Protein AF-X0TAY7-F1 (afdb_monomer_lite)

Organism: NCBI:txid412755

InterPro domains:
  IPR002010 Type III secretion system inner membrane R protein [PF01311] (1-129)
  IPR002010 Type III secretion system inner membrane R protein [PR00953] (66-88)
  IPR002010 Type III secretion system inner membrane R protein [PR00953] (88-107)
  IPR002010 Type III secretion system inner membrane R protein [PTHR30065] (1-130)

Sequence (139 aa):
DPLTGDRAQPLGSLLEMIFILLFLAANGHHLFLLIISRSYETFPAGSIPTVPVLTSGVVKAGSTMLIAGLRLAAPMLGAFLVLMVVLAVLARIAPQMNILFVSLPLRVGLGLLMAAIFLPFINSFVAEFADWMGKLLPL

Radius of gyration: 21.55 Å; chains: 1; bounding box: 44×34×62 Å

Secondary structure (DSSP, 8-state):
-TTTT----HHHHHHHHHHHHHHHHTTHHHHHHHHHHHHHHHS-TTPPPPHHHHHHHHHHHHHHHHHHHHHHHHHHHHHHHHHHHHHHHHHHH-TTS-HHHHHHHHHHHHHHHHHHHHHHHHHHHHHHHHHHHHHHS--

pLDDT: mean 85.29, std 9.99, range [38.34, 96.69]

Structure (mmCIF, N/CA/C/O backbone):
data_AF-X0TAY7-F1
#
_entry.id   AF-X0TAY7-F1
#
loop_
_atom_site.group_PDB
_atom_site.id
_atom_site.type_symbol
_atom_site.label_atom_id
_atom_site.label_alt_id
_atom_site.label_comp_id
_atom_site.label_asym_id
_atom_site.label_entity_id
_atom_site.label_seq_id
_atom_site.pdbx_PDB_ins_code
_atom_site.Cartn_x
_atom_site.Cartn_y
_atom_site.Cartn_z
_atom_site.occupancy
_atom_site.B_iso_or_equiv
_atom_site.auth_seq_id
_atom_site.auth_comp_id
_atom_site.auth_asym_id
_atom_site.auth_atom_id
_atom_site.pdbx_PDB_model_num
ATOM 1 N N . ASP A 1 1 ? 10.462 4.179 20.500 1.00 38.34 1 ASP A N 1
ATOM 2 C CA . ASP A 1 1 ? 11.594 5.120 20.487 1.00 38.34 1 ASP A CA 1
ATOM 3 C C . ASP A 1 1 ? 12.241 5.025 19.097 1.00 38.34 1 ASP A C 1
ATOM 5 O O . ASP A 1 1 ? 12.413 3.916 18.607 1.00 38.34 1 ASP A O 1
ATOM 9 N N . PRO A 1 2 ? 12.465 6.137 18.376 1.00 57.53 2 PRO A N 1
ATOM 10 C CA . PRO A 1 2 ? 12.980 6.112 17.001 1.00 57.53 2 PRO A CA 1
ATOM 11 C C . PRO A 1 2 ? 14.423 5.586 16.879 1.00 57.53 2 PRO A C 1
ATOM 13 O O . PRO A 1 2 ? 14.837 5.229 15.773 1.00 57.53 2 PRO A O 1
ATOM 16 N N . LEU A 1 3 ? 15.173 5.511 17.986 1.00 68.12 3 LEU A N 1
ATOM 17 C CA . LEU A 1 3 ? 16.535 4.968 18.038 1.00 68.12 3 LEU A CA 1
ATOM 18 C C . LEU A 1 3 ? 16.556 3.441 18.199 1.00 68.12 3 LEU A C 1
ATOM 20 O O . LEU A 1 3 ? 17.506 2.800 17.759 1.00 68.12 3 LEU A O 1
ATOM 24 N N . THR A 1 4 ? 15.499 2.845 18.759 1.00 61.88 4 THR A N 1
ATOM 25 C CA . THR A 1 4 ? 15.419 1.399 19.042 1.00 61.88 4 THR A CA 1
ATOM 26 C C . THR A 1 4 ? 15.020 0.540 17.846 1.00 61.88 4 THR A C 1
ATOM 28 O O . THR A 1 4 ? 14.977 -0.679 17.965 1.00 61.88 4 THR A O 1
ATOM 31 N N . GLY A 1 5 ? 14.799 1.133 16.669 1.00 52.53 5 GLY A N 1
ATOM 32 C CA . GLY A 1 5 ? 14.706 0.359 15.431 1.00 52.53 5 GLY A CA 1
ATOM 33 C C . GLY A 1 5 ? 13.544 -0.634 15.396 1.00 52.53 5 GLY A C 1
ATOM 34 O O . GLY A 1 5 ? 13.638 -1.627 14.681 1.00 52.53 5 GLY A O 1
ATOM 35 N N . ASP A 1 6 ? 12.455 -0.363 16.121 1.00 56.84 6 ASP A N 1
ATOM 36 C CA . ASP A 1 6 ? 11.233 -1.168 16.060 1.00 56.84 6 ASP A CA 1
ATOM 37 C C . ASP A 1 6 ? 10.551 -0.923 14.698 1.00 56.84 6 ASP A C 1
ATOM 39 O O . ASP A 1 6 ? 9.673 -0.075 14.534 1.00 56.84 6 ASP A O 1
ATOM 43 N N . ARG A 1 7 ? 11.121 -1.543 13.657 1.00 53.16 7 ARG A N 1
ATOM 44 C CA . ARG A 1 7 ? 10.924 -1.213 12.234 1.00 53.16 7 ARG A CA 1
ATOM 45 C C . ARG A 1 7 ? 10.262 -2.318 11.427 1.00 53.16 7 ARG A C 1
ATOM 47 O O . ARG A 1 7 ? 10.069 -2.142 10.230 1.00 53.16 7 ARG A O 1
ATOM 54 N N . ALA A 1 8 ? 9.866 -3.418 12.049 1.00 52.28 8 ALA A N 1
ATOM 55 C CA . ALA A 1 8 ? 9.054 -4.416 11.376 1.00 52.28 8 ALA A CA 1
ATOM 56 C C . ALA A 1 8 ? 7.653 -4.392 11.977 1.00 52.28 8 ALA A C 1
ATOM 58 O O . ALA A 1 8 ? 7.387 -5.051 12.975 1.00 52.28 8 ALA A O 1
ATOM 59 N N . GLN A 1 9 ? 6.736 -3.650 11.347 1.00 72.38 9 GLN A N 1
ATOM 60 C CA . GLN A 1 9 ? 5.321 -3.989 11.472 1.00 72.38 9 GLN A CA 1
ATOM 61 C C . GLN A 1 9 ? 5.161 -5.384 10.846 1.00 72.38 9 GLN A C 1
ATOM 63 O O . GLN A 1 9 ? 5.318 -5.496 9.628 1.00 72.38 9 GLN A O 1
ATOM 68 N N . PRO A 1 10 ? 4.862 -6.449 11.618 1.00 78.12 10 PRO A N 1
ATOM 69 C CA . PRO A 1 10 ? 4.849 -7.819 11.092 1.00 78.12 10 PRO A CA 1
ATOM 70 C C . PRO A 1 10 ? 3.882 -7.978 9.914 1.00 78.12 10 PRO A C 1
ATOM 72 O O . PRO A 1 10 ? 4.150 -8.705 8.965 1.00 78.12 10 PRO A O 1
ATOM 75 N N . LEU A 1 11 ? 2.785 -7.215 9.946 1.00 77.56 11 LEU A N 1
ATOM 76 C CA . LEU A 1 11 ? 1.803 -7.149 8.870 1.00 77.56 11 LEU A CA 1
ATOM 77 C C . LEU A 1 11 ? 2.382 -6.549 7.576 1.00 77.56 11 LEU A C 1
ATOM 79 O O . LEU A 1 11 ? 2.088 -7.038 6.493 1.00 77.56 11 LEU A O 1
ATOM 83 N N . GLY A 1 12 ? 3.206 -5.503 7.684 1.00 80.06 12 GLY A N 1
ATOM 84 C CA . GLY A 1 12 ? 3.842 -4.862 6.532 1.00 80.06 12 GLY A CA 1
ATOM 85 C C . GLY A 1 12 ? 4.841 -5.792 5.852 1.00 80.06 12 GLY A C 1
ATOM 86 O O . GLY A 1 12 ? 4.795 -5.949 4.637 1.00 80.06 12 GLY A O 1
ATOM 87 N N . SER A 1 13 ? 5.664 -6.485 6.644 1.00 84.56 13 SER A N 1
ATOM 88 C CA . SER A 1 13 ? 6.601 -7.492 6.129 1.00 84.56 13 SER A CA 1
ATOM 89 C C . SER A 1 13 ? 5.878 -8.680 5.481 1.00 84.56 13 SER A C 1
ATOM 91 O O . SER A 1 13 ? 6.290 -9.148 4.422 1.00 84.56 13 SER A O 1
ATOM 93 N N . LEU A 1 14 ? 4.757 -9.129 6.058 1.00 83.31 14 LEU A N 1
ATOM 94 C CA . LEU A 1 14 ? 3.920 -10.166 5.452 1.00 83.31 14 LEU A CA 1
ATOM 95 C C . LEU A 1 14 ? 3.375 -9.725 4.084 1.00 83.31 14 LEU A C 1
ATOM 97 O O . LEU A 1 14 ? 3.467 -10.478 3.118 1.00 83.31 14 LEU A O 1
ATOM 101 N N . LEU A 1 15 ? 2.822 -8.512 3.991 1.00 81.50 15 LEU A N 1
ATOM 102 C CA . LEU A 1 15 ? 2.291 -7.966 2.737 1.00 81.50 15 LEU A CA 1
ATOM 103 C C . LEU A 1 15 ? 3.385 -7.781 1.679 1.00 81.50 15 LEU A C 1
ATOM 105 O O . LEU A 1 15 ? 3.151 -8.084 0.511 1.00 81.50 15 LEU A O 1
ATOM 109 N N . GLU A 1 16 ? 4.575 -7.332 2.080 1.00 87.12 16 GLU A N 1
ATOM 110 C CA . GLU A 1 16 ? 5.744 -7.233 1.202 1.00 87.12 16 GLU A CA 1
ATOM 111 C C . GLU A 1 16 ? 6.134 -8.604 0.642 1.00 87.12 16 GLU A C 1
ATOM 113 O O . GLU A 1 16 ? 6.274 -8.764 -0.571 1.00 87.12 16 GLU A O 1
ATOM 118 N N . MET A 1 17 ? 6.238 -9.616 1.507 1.00 88.88 17 MET A N 1
ATOM 119 C CA . MET A 1 17 ? 6.584 -10.972 1.091 1.00 88.88 17 MET A CA 1
ATOM 120 C C . MET A 1 17 ? 5.532 -11.560 0.147 1.00 88.88 17 MET A C 1
ATOM 122 O O . MET A 1 17 ? 5.889 -12.143 -0.875 1.00 88.88 17 MET A O 1
ATOM 126 N N . ILE A 1 18 ? 4.243 -11.356 0.439 1.00 85.56 18 ILE A N 1
ATOM 127 C CA . ILE A 1 18 ? 3.154 -11.729 -0.471 1.00 85.56 18 ILE A CA 1
ATOM 128 C C . ILE A 1 18 ? 3.354 -11.038 -1.820 1.00 85.56 18 ILE A C 1
ATOM 130 O O . ILE A 1 18 ? 3.381 -11.715 -2.841 1.00 85.56 18 ILE A O 1
ATOM 134 N N . PHE A 1 19 ? 3.549 -9.719 -1.848 1.00 84.94 19 PHE A N 1
ATOM 135 C CA . PHE A 1 19 ? 3.699 -8.975 -3.098 1.00 84.94 19 PHE A CA 1
ATOM 136 C C . PHE A 1 19 ? 4.878 -9.472 -3.945 1.00 84.94 19 PHE A C 1
ATOM 138 O O . PHE A 1 19 ? 4.723 -9.651 -5.152 1.00 84.94 19 PHE A O 1
ATOM 145 N N . ILE A 1 20 ? 6.026 -9.760 -3.325 1.00 89.75 20 ILE A N 1
ATOM 146 C CA . ILE A 1 20 ? 7.189 -10.339 -4.013 1.00 89.75 20 ILE A CA 1
ATOM 147 C C . ILE A 1 20 ? 6.826 -11.690 -4.638 1.00 89.75 20 ILE A C 1
ATOM 149 O O . ILE A 1 20 ? 7.114 -11.919 -5.813 1.00 89.75 20 ILE A O 1
ATOM 153 N N . LEU A 1 21 ? 6.162 -12.574 -3.889 1.00 88.81 21 LEU A N 1
ATOM 154 C CA . LEU A 1 21 ? 5.734 -13.877 -4.403 1.00 88.81 21 LEU A CA 1
ATOM 155 C C . LEU A 1 21 ? 4.770 -13.733 -5.586 1.00 88.81 21 LEU A C 1
ATOM 157 O O . LEU A 1 21 ? 4.926 -14.437 -6.581 1.00 88.81 21 LEU A O 1
ATOM 161 N N . LEU A 1 22 ? 3.820 -12.798 -5.517 1.00 83.88 22 LEU A N 1
ATOM 162 C CA . LEU A 1 22 ? 2.888 -12.525 -6.615 1.00 83.88 22 LEU A CA 1
ATOM 163 C C . LEU A 1 22 ? 3.602 -11.967 -7.848 1.00 83.88 22 LEU A C 1
ATOM 165 O O . LEU A 1 22 ? 3.330 -12.397 -8.968 1.00 83.88 22 LEU A O 1
ATOM 169 N N . PHE A 1 23 ? 4.546 -11.046 -7.647 1.00 85.88 23 PHE A N 1
ATOM 170 C CA . PHE A 1 23 ? 5.364 -10.486 -8.717 1.00 85.88 23 PHE A CA 1
ATOM 171 C C . PHE A 1 23 ? 6.177 -11.573 -9.432 1.00 85.88 23 PHE A C 1
ATOM 173 O O . PHE A 1 23 ? 6.249 -11.581 -10.661 1.00 85.88 23 PHE A O 1
ATOM 180 N N . LEU A 1 24 ? 6.752 -12.521 -8.687 1.00 87.75 24 LEU A N 1
ATOM 181 C CA . LEU A 1 24 ? 7.462 -13.663 -9.266 1.00 87.75 24 LEU A CA 1
ATOM 182 C C . LEU A 1 24 ? 6.503 -14.611 -9.996 1.00 87.75 24 LEU A C 1
ATOM 184 O O . LEU A 1 24 ? 6.784 -14.976 -11.137 1.00 87.75 24 LEU A O 1
ATOM 188 N N . ALA A 1 25 ? 5.374 -14.963 -9.376 1.00 84.81 25 ALA A N 1
ATOM 189 C CA . ALA A 1 25 ? 4.382 -15.883 -9.935 1.00 84.81 25 ALA A CA 1
ATOM 190 C C . ALA A 1 25 ? 3.780 -15.383 -11.259 1.00 84.81 25 ALA A C 1
ATOM 192 O O . ALA A 1 25 ? 3.501 -16.181 -12.149 1.00 84.81 25 ALA A O 1
ATOM 193 N N . ALA A 1 26 ? 3.622 -14.068 -11.415 1.00 83.31 26 ALA A N 1
ATOM 194 C CA . ALA A 1 26 ? 3.118 -13.443 -12.637 1.00 83.31 26 ALA A CA 1
ATOM 195 C C . ALA A 1 26 ? 4.220 -13.094 -13.659 1.00 83.31 26 ALA A C 1
ATOM 197 O O . ALA A 1 26 ? 3.985 -12.295 -14.565 1.00 83.31 26 ALA A O 1
ATOM 198 N N . ASN A 1 27 ? 5.432 -13.650 -13.526 1.00 85.75 27 ASN A N 1
ATOM 199 C CA . ASN A 1 27 ? 6.574 -13.370 -14.409 1.00 85.75 27 ASN A CA 1
ATOM 200 C C . ASN A 1 27 ? 6.980 -11.883 -14.466 1.00 85.75 27 ASN A C 1
ATOM 202 O O . ASN A 1 27 ? 7.579 -11.423 -15.440 1.00 85.75 27 ASN A O 1
ATOM 206 N N . GLY A 1 28 ? 6.719 -11.119 -13.401 1.00 86.19 28 GLY A N 1
ATOM 207 C CA . GLY A 1 28 ? 7.052 -9.695 -13.288 1.00 86.19 28 GLY A CA 1
ATOM 208 C C . GLY A 1 28 ? 8.524 -9.380 -13.563 1.00 86.19 28 GLY A C 1
ATOM 209 O O . GLY A 1 28 ? 8.863 -8.362 -14.168 1.00 86.19 28 GLY A O 1
ATOM 210 N N . HIS A 1 29 ? 9.410 -10.295 -13.182 1.00 89.06 29 HIS A N 1
ATOM 211 C CA . HIS A 1 29 ? 10.846 -10.184 -13.413 1.00 89.06 29 HIS A CA 1
ATOM 212 C C . HIS A 1 29 ? 11.220 -10.186 -14.908 1.00 89.06 29 HIS A C 1
ATOM 214 O O . HIS A 1 29 ? 12.146 -9.476 -15.297 1.00 89.06 29 HIS A O 1
ATOM 220 N N . HIS A 1 30 ? 10.478 -10.891 -15.770 1.00 88.94 30 HIS A N 1
ATOM 221 C CA . HIS A 1 30 ? 10.678 -10.820 -17.222 1.00 88.94 30 HIS A CA 1
ATOM 222 C C . HIS A 1 30 ? 10.304 -9.443 -17.779 1.00 88.94 30 HIS A C 1
ATOM 224 O O . HIS A 1 30 ? 11.041 -8.892 -18.597 1.00 88.94 30 HIS A O 1
ATOM 230 N N . LEU A 1 31 ? 9.207 -8.848 -17.298 1.00 86.69 31 LEU A N 1
ATOM 231 C CA . LEU A 1 31 ? 8.822 -7.486 -17.683 1.00 86.69 31 LEU A CA 1
ATOM 232 C C . LEU A 1 31 ? 9.877 -6.471 -17.252 1.00 86.69 31 LEU A C 1
ATOM 234 O O . LEU A 1 31 ? 10.203 -5.569 -18.018 1.00 86.69 31 LEU A O 1
ATOM 238 N N . PHE A 1 32 ? 10.449 -6.638 -16.062 1.00 89.12 32 PHE A N 1
ATOM 239 C CA . PHE A 1 32 ? 11.531 -5.779 -15.596 1.00 89.12 32 PHE A CA 1
ATOM 240 C C . PHE A 1 32 ? 12.743 -5.816 -16.541 1.00 89.12 32 PHE A C 1
ATOM 242 O O . PHE A 1 32 ? 13.228 -4.765 -16.963 1.00 89.12 32 PHE A O 1
ATOM 249 N N . LEU A 1 33 ? 13.184 -7.012 -16.945 1.00 91.56 33 LEU A N 1
ATOM 250 C CA . LEU A 1 33 ? 14.275 -7.170 -17.913 1.00 91.56 33 LEU A CA 1
ATOM 251 C C . LEU A 1 33 ? 13.923 -6.580 -19.287 1.00 91.56 33 LEU A C 1
ATOM 253 O O . LEU A 1 33 ? 14.756 -5.909 -19.898 1.00 91.56 33 LEU A O 1
ATOM 257 N N . LEU A 1 34 ? 12.685 -6.767 -19.756 1.00 90.19 34 LEU A N 1
ATOM 258 C CA . LEU A 1 34 ? 12.206 -6.186 -21.013 1.00 90.19 34 LEU A CA 1
ATOM 259 C C . LEU A 1 34 ? 12.223 -4.652 -20.976 1.00 90.19 34 LEU A C 1
ATOM 261 O O . LEU A 1 34 ? 12.646 -4.021 -21.944 1.00 90.19 34 LEU A O 1
ATOM 265 N N . ILE A 1 35 ? 11.791 -4.044 -19.867 1.00 89.56 35 ILE A N 1
ATOM 266 C CA . ILE A 1 35 ? 11.816 -2.587 -19.681 1.00 89.56 35 ILE A CA 1
ATOM 267 C C . ILE A 1 35 ? 13.256 -2.066 -19.725 1.00 89.56 35 ILE A C 1
ATOM 269 O O . ILE A 1 35 ? 13.511 -1.060 -20.387 1.00 89.56 35 ILE A O 1
ATOM 273 N N . ILE A 1 36 ? 14.205 -2.759 -19.084 1.00 90.62 36 ILE A N 1
ATOM 274 C CA . ILE A 1 36 ? 15.630 -2.404 -19.164 1.00 90.62 36 ILE A CA 1
ATOM 275 C C . ILE A 1 36 ? 16.117 -2.502 -20.611 1.00 90.62 36 ILE A C 1
ATOM 277 O O . ILE A 1 36 ? 16.726 -1.558 -21.108 1.00 90.62 36 ILE A O 1
ATOM 281 N N . SER A 1 37 ? 15.804 -3.589 -21.316 1.00 91.62 37 SER A N 1
ATOM 282 C CA . SER A 1 37 ? 16.188 -3.754 -22.722 1.00 91.62 37 SER A CA 1
ATOM 283 C C . SER A 1 37 ? 15.663 -2.608 -23.594 1.00 91.62 37 SER A C 1
ATOM 285 O O . SER A 1 37 ? 16.434 -1.973 -24.309 1.00 91.62 37 SER A O 1
ATOM 287 N N . ARG A 1 38 ? 14.369 -2.279 -23.485 1.00 89.50 38 ARG A N 1
ATOM 288 C CA . ARG A 1 38 ? 13.745 -1.180 -24.243 1.00 89.50 38 ARG A CA 1
ATOM 289 C C . ARG A 1 38 ? 14.272 0.199 -23.854 1.00 89.50 38 ARG A C 1
ATOM 291 O O . ARG A 1 38 ? 14.267 1.109 -24.679 1.00 89.50 38 ARG A O 1
ATOM 298 N N . SER A 1 39 ? 14.756 0.376 -22.624 1.00 89.00 39 SER A N 1
ATOM 299 C CA . SER A 1 39 ? 15.349 1.651 -22.211 1.00 89.00 39 SER A CA 1
ATOM 300 C C . SER A 1 39 ? 16.572 2.024 -23.062 1.00 89.00 39 SER A C 1
ATOM 302 O O . SER A 1 39 ? 16.756 3.205 -23.358 1.00 89.00 39 SER A O 1
ATOM 304 N N . TYR A 1 40 ? 17.329 1.031 -23.554 1.00 90.50 40 TYR A N 1
ATOM 305 C CA . TYR A 1 40 ? 18.471 1.237 -24.452 1.00 90.50 40 TYR A CA 1
ATOM 306 C C . TYR A 1 40 ? 18.086 1.582 -25.896 1.00 90.50 40 TYR A C 1
ATOM 308 O O . TYR A 1 40 ? 18.905 2.150 -26.614 1.00 90.50 40 TYR A O 1
ATOM 316 N N . GLU A 1 41 ? 16.853 1.301 -26.329 1.00 88.81 41 GLU A N 1
ATOM 317 C CA . GLU A 1 41 ? 16.343 1.794 -27.619 1.00 88.81 41 GLU A CA 1
ATOM 318 C C . GLU A 1 41 ? 16.103 3.309 -27.566 1.00 88.81 41 GLU A C 1
ATOM 320 O O . GLU A 1 41 ? 16.313 4.015 -28.549 1.00 88.81 41 GLU A O 1
ATOM 325 N N . THR A 1 42 ? 15.687 3.818 -26.399 1.00 85.38 42 THR A N 1
ATOM 326 C CA . THR A 1 42 ? 15.438 5.254 -26.185 1.00 85.38 42 THR A CA 1
ATOM 327 C C . THR A 1 42 ? 16.722 6.010 -25.838 1.00 85.38 42 THR A C 1
ATOM 329 O O . THR A 1 42 ? 16.929 7.125 -26.314 1.00 85.38 42 THR A O 1
ATOM 332 N N . PHE A 1 43 ? 17.596 5.402 -25.031 1.00 88.50 43 PHE A N 1
ATOM 333 C CA . PHE A 1 43 ? 18.897 5.947 -24.645 1.00 88.50 43 PHE A CA 1
ATOM 334 C C . PHE A 1 43 ? 20.007 4.928 -24.935 1.00 88.50 43 PHE A C 1
ATOM 336 O O . PHE A 1 43 ? 20.391 4.160 -24.047 1.00 88.50 43 PHE A O 1
ATOM 343 N N . PRO A 1 44 ? 20.547 4.908 -26.169 1.00 88.19 44 PRO A N 1
ATOM 344 C CA . PRO A 1 44 ? 21.654 4.031 -26.533 1.00 88.19 44 PRO A CA 1
ATOM 345 C C . PRO A 1 44 ? 22.878 4.230 -25.636 1.00 88.19 44 PRO A C 1
ATOM 347 O O . PRO A 1 44 ? 23.094 5.310 -25.077 1.00 88.19 44 PRO A O 1
ATOM 350 N N . ALA A 1 45 ? 23.725 3.205 -25.536 1.00 84.94 45 ALA A N 1
ATOM 351 C CA . ALA A 1 45 ? 24.968 3.288 -24.775 1.00 84.94 45 ALA A CA 1
ATOM 352 C C . ALA A 1 45 ? 25.836 4.465 -25.265 1.00 84.94 45 ALA A C 1
ATOM 354 O O . ALA A 1 45 ? 26.113 4.595 -26.455 1.00 84.94 45 ALA A O 1
ATOM 355 N N . GLY A 1 46 ? 26.243 5.336 -24.340 1.00 84.81 46 GLY A N 1
ATOM 356 C CA . GLY A 1 46 ? 26.990 6.563 -24.646 1.00 84.81 46 GLY A CA 1
ATOM 357 C C . GLY A 1 46 ? 26.121 7.806 -24.864 1.00 84.81 46 GLY A C 1
ATOM 358 O O . GLY A 1 46 ? 26.654 8.914 -24.866 1.00 84.81 46 GLY A O 1
ATOM 359 N N . SER A 1 47 ? 24.796 7.663 -24.975 1.00 84.38 47 SER A N 1
ATOM 360 C CA . SER A 1 47 ? 23.877 8.801 -24.905 1.00 84.38 47 SER A CA 1
ATOM 361 C C . SER A 1 47 ? 23.620 9.177 -23.444 1.00 84.38 47 SER A C 1
ATOM 363 O O . SER A 1 47 ? 23.319 8.325 -22.608 1.00 84.38 47 SER A O 1
ATOM 365 N N . ILE A 1 48 ? 23.773 10.461 -23.118 1.00 83.56 48 ILE A N 1
ATOM 366 C CA . ILE A 1 48 ? 23.464 10.986 -21.786 1.00 83.56 48 ILE A CA 1
ATOM 367 C C . ILE A 1 48 ? 22.102 11.678 -21.878 1.00 83.56 48 ILE A C 1
ATOM 369 O O . ILE A 1 48 ? 21.976 12.661 -22.615 1.00 83.56 48 ILE A O 1
ATOM 373 N N . PRO A 1 49 ? 21.075 11.197 -21.155 1.00 84.06 49 PRO A N 1
ATOM 374 C CA . PRO A 1 49 ? 19.791 11.877 -21.094 1.00 84.06 49 PRO A CA 1
ATOM 375 C C . PRO A 1 49 ? 19.973 13.293 -20.541 1.00 84.06 49 PRO A C 1
ATOM 377 O O . PRO A 1 49 ? 20.753 13.521 -19.614 1.00 84.06 49 PRO A O 1
ATOM 380 N N . THR A 1 50 ? 19.235 14.261 -21.078 1.00 90.75 50 THR A N 1
ATOM 381 C CA . THR A 1 50 ? 19.299 15.628 -20.557 1.00 90.75 50 THR A CA 1
ATOM 382 C C . THR A 1 50 ? 18.718 15.689 -19.141 1.00 90.75 50 THR A C 1
ATOM 384 O O . THR A 1 50 ? 17.800 14.943 -18.790 1.00 90.75 50 THR A O 1
ATOM 387 N N . VAL A 1 51 ? 19.224 16.614 -18.317 1.00 90.31 51 VAL A N 1
ATOM 388 C CA . VAL A 1 51 ? 18.742 16.809 -16.936 1.00 90.31 51 VAL A CA 1
ATOM 389 C C . VAL A 1 51 ? 17.210 16.947 -16.857 1.00 90.31 51 VAL A C 1
ATOM 391 O O . VAL A 1 51 ? 16.621 16.278 -16.010 1.00 90.31 51 VAL A O 1
ATOM 394 N N . PRO A 1 52 ? 16.523 17.712 -17.735 1.00 92.44 52 PRO A N 1
ATOM 395 C CA . PRO A 1 52 ? 15.061 17.815 -17.704 1.00 92.44 52 PRO A CA 1
ATOM 396 C C . PRO A 1 52 ? 14.329 16.487 -17.941 1.00 92.44 52 PRO A C 1
ATOM 398 O O . PRO A 1 52 ? 13.261 16.252 -17.376 1.00 92.44 52 PRO A O 1
ATOM 401 N N . VAL A 1 53 ? 14.886 15.603 -18.770 1.00 89.56 53 VAL A N 1
ATOM 402 C CA . VAL A 1 53 ? 14.285 14.295 -19.063 1.00 89.56 53 VAL A CA 1
ATOM 403 C C . VAL A 1 53 ? 14.413 13.364 -17.859 1.00 89.56 53 VAL A C 1
ATOM 405 O O . VAL A 1 53 ? 13.445 12.704 -17.487 1.00 89.56 53 VAL A O 1
ATOM 408 N N . LEU A 1 54 ? 15.568 13.370 -17.190 1.00 88.06 54 LEU A N 1
ATOM 409 C CA . LEU A 1 54 ? 15.773 12.595 -15.964 1.00 88.06 54 LEU A CA 1
ATOM 410 C C . LEU A 1 54 ? 14.861 13.074 -14.835 1.00 88.06 54 LEU A C 1
ATOM 412 O O . LEU A 1 54 ? 14.178 12.265 -14.207 1.00 88.06 54 LEU A O 1
ATOM 416 N N . THR A 1 55 ? 14.814 14.384 -14.588 1.00 93.25 55 THR A N 1
ATOM 417 C CA . THR A 1 55 ? 14.009 14.941 -13.493 1.00 93.25 55 THR A CA 1
ATOM 418 C C . THR A 1 55 ? 12.521 14.713 -13.725 1.00 93.25 55 THR A C 1
ATOM 420 O O . THR A 1 55 ? 11.831 14.245 -12.819 1.00 93.25 55 THR A O 1
ATOM 423 N N . SER A 1 56 ? 12.020 14.960 -14.938 1.00 93.56 56 SER A N 1
ATOM 424 C CA . SER A 1 56 ? 10.614 14.699 -15.271 1.00 93.56 56 SER A CA 1
ATOM 425 C C . SER A 1 56 ? 10.260 13.211 -15.196 1.00 93.56 56 SER A C 1
ATOM 427 O O . SER A 1 56 ? 9.196 12.872 -14.674 1.00 93.56 56 SER A O 1
ATOM 429 N N . GLY A 1 57 ? 11.155 12.320 -15.636 1.00 90.62 57 GLY A N 1
ATOM 430 C CA . GLY A 1 57 ? 10.984 10.871 -15.522 1.00 90.62 57 GLY A CA 1
ATOM 431 C C . GLY A 1 57 ? 10.862 10.408 -14.069 1.00 90.62 57 GLY A C 1
ATOM 432 O O . GLY A 1 57 ? 9.893 9.731 -13.720 1.00 90.62 57 GLY A O 1
ATOM 433 N N . VAL A 1 58 ? 11.787 10.835 -13.204 1.00 92.88 58 VAL A N 1
ATOM 434 C CA . VAL A 1 58 ? 11.785 10.487 -11.771 1.00 92.88 58 VAL A CA 1
ATOM 435 C C . VAL A 1 58 ? 10.548 11.039 -11.066 1.00 92.88 58 VAL A C 1
ATOM 437 O O . VAL A 1 58 ? 9.878 10.304 -10.342 1.00 92.88 58 VAL A O 1
ATOM 440 N N . VAL A 1 59 ? 10.194 12.306 -11.303 1.00 96.19 59 VAL A N 1
ATOM 441 C CA . VAL A 1 59 ? 9.007 12.926 -10.690 1.00 96.19 59 VAL A CA 1
ATOM 442 C C . VAL A 1 59 ? 7.732 12.208 -11.127 1.00 96.19 59 VAL A C 1
ATOM 444 O O . VAL A 1 59 ? 6.869 11.927 -10.295 1.00 96.19 59 VAL A O 1
ATOM 447 N N . LYS A 1 60 ? 7.613 11.856 -12.410 1.00 95.50 60 LYS A N 1
ATOM 448 C CA . LYS A 1 60 ? 6.441 11.144 -12.928 1.00 95.50 60 LYS A CA 1
ATOM 449 C C . LYS A 1 60 ? 6.337 9.727 -12.366 1.00 95.50 60 LYS A C 1
ATOM 451 O O . LYS A 1 60 ? 5.251 9.329 -11.939 1.00 95.50 60 LYS A O 1
ATOM 456 N N . ALA A 1 61 ? 7.442 8.983 -12.324 1.00 91.62 61 ALA A N 1
ATOM 457 C CA . ALA A 1 61 ? 7.477 7.644 -11.740 1.00 91.62 61 ALA A CA 1
ATOM 458 C C . ALA A 1 61 ? 7.136 7.681 -10.242 1.00 91.62 61 ALA A C 1
ATOM 460 O O . ALA A 1 61 ? 6.252 6.951 -9.794 1.00 91.62 61 ALA A O 1
ATOM 461 N N . GLY A 1 62 ? 7.754 8.596 -9.490 1.00 95.38 62 GLY A N 1
ATOM 462 C CA . GLY A 1 62 ? 7.495 8.785 -8.062 1.00 95.38 62 GLY A CA 1
ATOM 463 C C . GLY A 1 62 ? 6.055 9.205 -7.768 1.00 95.38 62 GLY A C 1
ATOM 464 O O . GLY A 1 62 ? 5.421 8.641 -6.881 1.00 95.38 62 GLY A O 1
ATOM 465 N N . SER A 1 63 ? 5.495 10.133 -8.550 1.00 96.19 63 SER A N 1
ATOM 466 C CA . SER A 1 63 ? 4.091 10.544 -8.426 1.00 96.19 63 SER A CA 1
ATOM 467 C C . SER A 1 63 ? 3.138 9.376 -8.687 1.00 96.19 63 SER A C 1
ATOM 469 O O . SER A 1 63 ? 2.216 9.146 -7.906 1.00 96.19 63 SER A O 1
ATOM 471 N N . THR A 1 64 ? 3.399 8.590 -9.734 1.00 93.81 64 THR A N 1
ATOM 472 C CA . THR A 1 64 ? 2.582 7.416 -10.072 1.00 93.81 64 THR A CA 1
ATOM 473 C C . THR A 1 64 ? 2.632 6.372 -8.956 1.00 93.81 64 THR A C 1
ATOM 475 O O . THR A 1 64 ? 1.588 5.884 -8.526 1.00 93.81 64 THR A O 1
ATOM 478 N N . MET A 1 65 ? 3.828 6.085 -8.435 1.00 92.31 65 MET A N 1
ATOM 479 C CA . MET A 1 65 ? 4.030 5.159 -7.320 1.00 92.31 65 MET A CA 1
ATOM 480 C C . MET A 1 65 ? 3.321 5.636 -6.046 1.00 92.31 65 MET A C 1
ATOM 482 O O . MET A 1 65 ? 2.633 4.849 -5.400 1.00 92.31 65 MET A O 1
ATOM 486 N N . LEU A 1 66 ? 3.436 6.924 -5.704 1.00 94.75 66 LEU A N 1
ATOM 487 C CA . LEU A 1 66 ? 2.798 7.498 -4.519 1.00 94.75 66 LEU A CA 1
ATOM 488 C C . LEU A 1 66 ? 1.271 7.447 -4.616 1.00 94.75 66 LEU A C 1
ATOM 490 O O . LEU A 1 66 ? 0.609 7.059 -3.656 1.00 94.75 66 LEU A O 1
ATOM 494 N N . ILE A 1 67 ? 0.704 7.801 -5.773 1.00 95.50 67 ILE A N 1
ATOM 495 C CA . ILE A 1 67 ? -0.746 7.748 -6.000 1.00 95.50 67 ILE A CA 1
ATOM 496 C C . ILE A 1 67 ? -1.245 6.302 -5.920 1.00 95.50 67 ILE A C 1
ATOM 498 O O . ILE A 1 67 ? -2.270 6.053 -5.286 1.00 95.50 67 ILE A O 1
ATOM 502 N N . ALA A 1 68 ? -0.534 5.350 -6.529 1.00 87.88 68 ALA A N 1
ATOM 503 C CA . ALA A 1 68 ? -0.892 3.935 -6.465 1.00 87.88 68 ALA A CA 1
ATOM 504 C C . ALA A 1 68 ? -0.840 3.408 -5.022 1.00 87.88 68 ALA A C 1
ATOM 506 O O . ALA A 1 68 ? -1.818 2.834 -4.544 1.00 87.88 68 ALA A O 1
ATOM 507 N N . GLY A 1 69 ? 0.250 3.681 -4.298 1.00 88.50 69 GLY A N 1
ATOM 508 C CA . GLY A 1 69 ? 0.402 3.296 -2.896 1.00 88.50 69 GLY A CA 1
ATOM 509 C C . GLY A 1 69 ? -0.672 3.911 -1.998 1.00 88.50 69 GLY A C 1
ATOM 510 O O . GLY A 1 69 ? -1.281 3.208 -1.194 1.00 88.50 69 GLY A O 1
ATOM 511 N N . LEU A 1 70 ? -0.981 5.200 -2.178 1.00 91.75 70 LEU A N 1
ATOM 512 C CA . LEU A 1 70 ? -2.024 5.874 -1.408 1.00 91.75 70 LEU A CA 1
ATOM 513 C C . LEU A 1 70 ? -3.413 5.309 -1.714 1.00 91.75 70 LEU A C 1
ATOM 515 O O . LEU A 1 70 ? -4.201 5.150 -0.792 1.00 91.75 70 LEU A O 1
ATOM 519 N N . ARG A 1 71 ? -3.717 4.966 -2.972 1.00 89.44 71 ARG A N 1
ATOM 520 C CA . ARG A 1 71 ? -4.988 4.319 -3.344 1.00 89.44 71 ARG A CA 1
ATOM 521 C C . ARG A 1 71 ? -5.146 2.949 -2.692 1.00 89.44 71 ARG A C 1
ATOM 523 O O . ARG A 1 71 ? -6.228 2.650 -2.199 1.00 89.44 71 ARG A O 1
ATOM 530 N N . LEU A 1 72 ? -4.078 2.152 -2.653 1.00 84.62 72 LEU A N 1
ATOM 531 C CA . LEU A 1 72 ? -4.081 0.850 -1.979 1.00 84.62 72 LEU A CA 1
ATOM 532 C C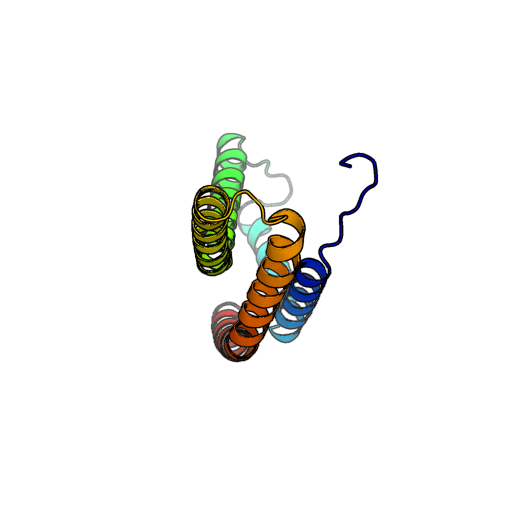 . LEU A 1 72 ? -4.245 1.000 -0.458 1.00 84.62 72 LEU A C 1
ATOM 534 O O . LEU A 1 72 ? -5.001 0.253 0.157 1.00 84.62 72 LEU A O 1
ATOM 538 N N . ALA A 1 73 ? -3.587 1.994 0.146 1.00 87.19 73 ALA A N 1
ATOM 539 C CA . ALA A 1 73 ? -3.657 2.252 1.585 1.00 87.19 73 ALA A CA 1
ATOM 540 C C . ALA A 1 73 ? -4.931 2.998 2.025 1.00 87.19 73 ALA A C 1
ATOM 542 O O . ALA A 1 73 ? -5.314 2.917 3.193 1.00 87.19 73 ALA A O 1
ATOM 543 N N . ALA A 1 74 ? -5.597 3.721 1.119 1.00 91.75 74 ALA A N 1
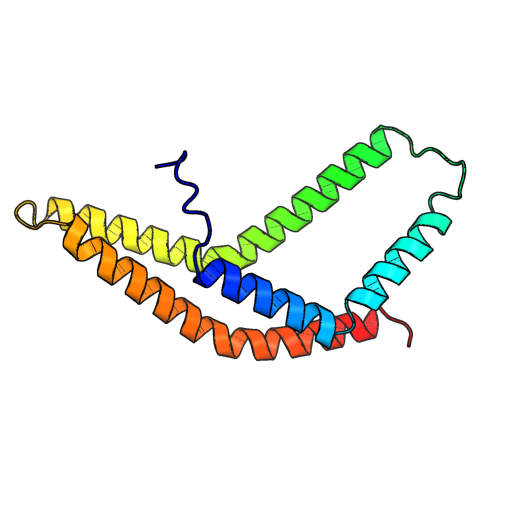ATOM 544 C CA . ALA A 1 74 ? -6.748 4.580 1.396 1.00 91.75 74 ALA A CA 1
ATOM 545 C C . ALA A 1 74 ? -7.855 3.926 2.244 1.00 91.75 74 ALA A C 1
ATOM 547 O O . ALA A 1 74 ? -8.251 4.545 3.234 1.00 91.75 74 ALA A O 1
ATOM 548 N N . PRO A 1 75 ? -8.353 2.708 1.939 1.00 88.56 75 PRO A N 1
ATOM 549 C CA . PRO A 1 75 ? -9.399 2.087 2.752 1.00 88.56 75 PRO A CA 1
ATOM 550 C C . PRO A 1 75 ? -8.939 1.820 4.190 1.00 88.56 75 PRO A C 1
ATOM 552 O O . PRO A 1 75 ? -9.698 2.056 5.130 1.00 88.56 75 PRO A O 1
ATOM 555 N N . MET A 1 76 ? -7.687 1.387 4.377 1.00 89.62 76 MET A N 1
ATOM 556 C CA . MET A 1 76 ? -7.130 1.163 5.714 1.00 89.62 76 MET A CA 1
ATOM 557 C C . MET A 1 76 ? -6.949 2.483 6.461 1.00 89.62 76 MET A C 1
ATOM 559 O O . MET A 1 76 ? -7.392 2.608 7.601 1.00 89.62 76 MET A O 1
ATOM 563 N N . LEU A 1 77 ? -6.368 3.494 5.812 1.00 92.88 77 LEU A N 1
ATOM 564 C CA . LEU A 1 77 ? -6.203 4.825 6.397 1.00 92.88 77 LEU A CA 1
ATOM 565 C C . LEU A 1 77 ? -7.548 5.422 6.825 1.00 92.88 77 LEU A C 1
ATOM 567 O O . LEU A 1 77 ? -7.653 5.935 7.936 1.00 92.88 77 LEU A O 1
ATOM 571 N N . GLY A 1 78 ? -8.581 5.303 5.987 1.00 95.06 78 GLY A N 1
ATOM 572 C CA . GLY A 1 78 ? -9.933 5.758 6.304 1.00 95.06 78 GLY A CA 1
ATOM 573 C C . GLY A 1 78 ? -10.508 5.066 7.541 1.00 95.06 78 GLY A C 1
ATOM 574 O O . GLY A 1 78 ? -10.974 5.740 8.460 1.00 95.06 78 GLY A O 1
ATOM 575 N N . ALA A 1 79 ? -10.414 3.737 7.615 1.00 93.75 79 ALA A N 1
ATOM 576 C CA . ALA A 1 79 ? -10.899 2.973 8.764 1.00 93.75 79 ALA A CA 1
ATOM 577 C C . ALA A 1 79 ? -10.171 3.349 10.068 1.00 93.75 79 ALA A C 1
ATOM 579 O O . ALA A 1 79 ? -10.809 3.574 11.100 1.00 93.75 79 ALA A O 1
ATOM 580 N N . PHE A 1 80 ? -8.842 3.476 10.027 1.00 94.06 80 PHE A N 1
ATOM 581 C CA . PHE A 1 80 ? -8.055 3.882 11.194 1.00 94.06 80 PHE A CA 1
ATOM 582 C C . PHE A 1 80 ? -8.313 5.335 11.601 1.00 94.06 80 PHE A C 1
ATOM 584 O O . PHE A 1 80 ? -8.344 5.623 12.797 1.00 94.06 80 PHE A O 1
ATOM 591 N N . LEU A 1 81 ? -8.548 6.240 10.649 1.00 96.50 81 LEU A N 1
ATOM 592 C CA . LEU A 1 81 ? -8.909 7.628 10.938 1.00 96.50 81 LEU A CA 1
ATOM 593 C C . LEU A 1 81 ? -10.255 7.699 11.667 1.00 96.50 81 LEU A C 1
ATOM 595 O O . LEU A 1 81 ? -10.356 8.363 12.698 1.00 96.50 81 LEU A O 1
ATOM 599 N N . VAL A 1 82 ? -11.261 6.953 11.201 1.00 96.69 82 VAL A N 1
ATOM 600 C CA . VAL A 1 82 ? -12.554 6.834 11.897 1.00 96.69 82 VAL A CA 1
ATOM 601 C C . VAL A 1 82 ? -12.362 6.260 13.301 1.00 96.69 82 VAL A C 1
ATOM 603 O O . VAL A 1 82 ? -12.891 6.818 14.262 1.00 96.69 82 VAL A O 1
ATOM 606 N N . LEU A 1 83 ? -11.553 5.207 13.454 1.00 95.44 83 LEU A N 1
ATOM 607 C CA . LEU A 1 83 ? -11.247 4.638 14.767 1.00 95.44 83 LEU A CA 1
ATOM 608 C C . LEU A 1 83 ? -10.601 5.671 15.704 1.00 95.44 83 LEU A C 1
ATOM 610 O O . LEU A 1 83 ? -10.952 5.730 16.882 1.00 95.44 83 LEU A O 1
ATOM 614 N N . MET A 1 84 ? -9.684 6.503 15.205 1.00 93.88 84 MET A N 1
ATOM 615 C CA . MET A 1 84 ? -9.071 7.571 16.002 1.00 93.88 84 MET A CA 1
ATOM 616 C C . MET A 1 84 ? -10.106 8.592 16.477 1.00 93.88 84 MET A C 1
ATOM 618 O O . MET A 1 84 ? -10.081 8.965 17.650 1.00 93.88 84 MET A O 1
ATOM 622 N N . VAL A 1 85 ? -11.037 9.003 15.611 1.00 95.81 85 VAL A N 1
ATOM 623 C CA . VAL A 1 85 ? -12.129 9.917 15.986 1.00 95.81 85 VAL A CA 1
ATOM 624 C C . VAL A 1 85 ? -13.029 9.280 17.046 1.00 95.81 85 VAL A C 1
ATOM 626 O O . VAL A 1 85 ? -13.324 9.915 18.057 1.00 95.81 85 VAL A O 1
ATOM 629 N N . VAL A 1 86 ? -13.410 8.012 16.871 1.00 94.31 86 VAL A N 1
ATOM 630 C CA . VAL A 1 86 ? -14.227 7.263 17.841 1.00 94.31 86 VAL A CA 1
ATOM 631 C C . VAL A 1 86 ? -13.537 7.189 19.206 1.00 94.31 86 VAL A C 1
ATOM 633 O O . VAL A 1 86 ? -14.153 7.501 20.225 1.00 94.31 86 VAL A O 1
ATOM 636 N N . LEU A 1 87 ? -12.248 6.844 19.236 1.00 93.50 87 LEU A N 1
ATOM 637 C CA . LEU A 1 87 ? -11.456 6.792 20.469 1.00 93.50 87 LEU A CA 1
ATOM 638 C C . LEU A 1 87 ? -11.327 8.169 21.135 1.00 93.50 87 LEU A C 1
ATOM 640 O O . LEU A 1 87 ? -11.417 8.263 22.358 1.00 93.50 87 LEU A O 1
ATOM 644 N N . ALA A 1 88 ? -11.152 9.237 20.353 1.00 92.50 88 ALA A N 1
ATOM 645 C CA . ALA A 1 88 ? -11.077 10.602 20.873 1.00 92.50 88 ALA A CA 1
ATOM 646 C C . ALA A 1 88 ? -12.404 11.051 21.507 1.00 92.50 88 ALA A C 1
ATOM 648 O O . ALA A 1 88 ? -12.408 11.665 22.574 1.00 92.50 88 ALA A O 1
ATOM 649 N N . VAL A 1 89 ? -13.538 10.705 20.893 1.00 94.06 89 VAL A N 1
ATOM 650 C CA . VAL A 1 89 ? -14.869 10.972 21.459 1.00 94.06 89 VAL A CA 1
ATOM 651 C C . VAL A 1 89 ? -15.087 10.164 22.742 1.00 94.06 89 VAL A C 1
ATOM 653 O O . VAL A 1 89 ? -15.516 10.729 23.749 1.00 94.06 89 VAL A O 1
ATOM 656 N N . LEU A 1 90 ? -14.715 8.880 22.757 1.00 91.31 90 LEU A N 1
ATOM 657 C CA . LEU A 1 90 ? -14.749 8.038 23.960 1.00 91.31 90 LEU A CA 1
ATOM 658 C C . LEU A 1 90 ? -13.909 8.622 25.106 1.00 91.31 90 LEU A C 1
ATOM 660 O O . LEU A 1 90 ? -14.342 8.559 26.254 1.00 91.31 90 LEU A O 1
ATOM 664 N N . ALA A 1 91 ? -12.767 9.252 24.801 1.00 90.94 91 ALA A N 1
ATOM 665 C CA . ALA A 1 91 ? -11.907 9.911 25.795 1.00 90.94 91 ALA A CA 1
ATOM 666 C C . ALA A 1 91 ? -12.630 11.019 26.540 1.00 90.94 91 ALA A C 1
ATOM 668 O O . ALA A 1 91 ? -12.455 11.193 27.744 1.00 90.94 91 ALA A O 1
ATOM 669 N N . ARG A 1 92 ? -13.459 11.762 25.807 1.00 91.06 92 ARG A N 1
ATOM 670 C CA . ARG A 1 92 ? -14.238 12.861 26.360 1.00 91.06 92 ARG A CA 1
ATOM 671 C C . ARG A 1 92 ? -15.438 12.368 27.166 1.00 91.06 92 ARG A C 1
ATOM 673 O O . ARG A 1 92 ? -15.792 13.007 28.150 1.00 91.06 92 ARG A O 1
ATOM 680 N N . ILE A 1 93 ? -16.065 11.265 26.751 1.00 92.00 93 ILE A N 1
ATOM 681 C CA . ILE A 1 93 ? -17.272 10.721 27.396 1.00 92.00 93 ILE A CA 1
ATOM 682 C C . ILE A 1 93 ? -16.927 9.945 28.676 1.00 92.00 93 ILE A C 1
ATOM 684 O O . ILE A 1 93 ? -17.639 10.060 29.670 1.00 92.00 93 ILE A O 1
ATOM 688 N N . ALA A 1 94 ? -15.837 9.175 28.673 1.00 88.62 94 ALA A N 1
ATOM 689 C CA . ALA A 1 94 ? -15.423 8.330 29.791 1.00 88.62 94 ALA A CA 1
ATOM 690 C C . ALA A 1 94 ? -13.991 8.676 30.256 1.00 88.62 94 ALA A C 1
ATOM 692 O O . ALA A 1 94 ? -13.081 7.863 30.094 1.00 88.62 94 ALA A O 1
ATOM 693 N N . PRO A 1 95 ? -13.768 9.856 30.870 1.00 81.88 95 PRO A N 1
ATOM 694 C CA . PRO A 1 95 ? -12.429 10.334 31.241 1.00 81.88 95 PRO A CA 1
ATOM 695 C C . PRO A 1 95 ? -11.757 9.494 32.339 1.00 81.88 95 PRO A C 1
ATOM 697 O O . PRO A 1 95 ? -10.540 9.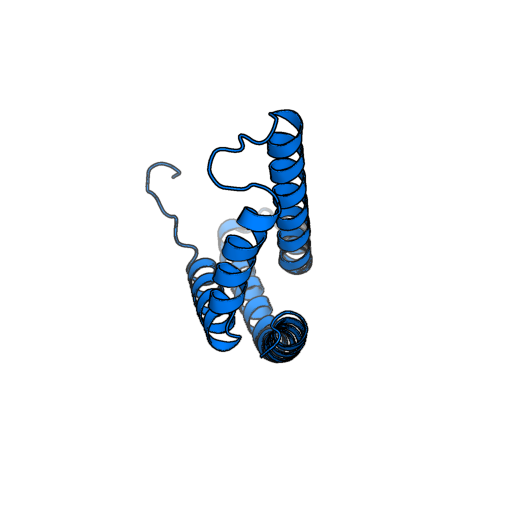518 32.478 1.00 81.88 95 PRO A O 1
ATOM 700 N N . GLN A 1 96 ? -12.547 8.730 33.101 1.00 86.69 96 GLN A N 1
ATOM 701 C CA . GLN A 1 96 ? -12.060 7.811 34.136 1.00 86.69 96 GLN A CA 1
ATOM 702 C C . GLN A 1 96 ? -11.406 6.552 33.531 1.00 86.69 96 GLN A C 1
ATOM 704 O O . GLN A 1 96 ? -10.715 5.807 34.224 1.00 86.69 96 GLN A O 1
ATOM 709 N N . MET A 1 97 ? -11.678 6.265 32.252 1.00 84.75 97 MET A N 1
ATOM 710 C CA . MET A 1 97 ? -11.228 5.055 31.574 1.00 84.75 97 MET A CA 1
ATOM 711 C C . MET A 1 97 ? -9.823 5.256 31.006 1.00 84.75 97 MET A C 1
ATOM 713 O O . MET A 1 97 ? -9.555 6.221 30.292 1.00 84.75 97 MET A O 1
ATOM 717 N N . ASN A 1 98 ? -8.927 4.298 31.253 1.00 86.25 98 ASN A N 1
ATOM 718 C CA . ASN A 1 98 ? -7.614 4.297 30.619 1.00 86.25 98 ASN A CA 1
ATOM 719 C C . ASN A 1 98 ? -7.748 3.976 29.123 1.00 86.25 98 ASN A C 1
ATOM 721 O O . ASN A 1 98 ? -7.761 2.814 28.710 1.00 86.25 98 ASN A O 1
ATOM 725 N N . ILE A 1 99 ? -7.832 5.016 28.296 1.00 86.19 99 ILE A N 1
ATOM 726 C CA . ILE A 1 99 ? -8.071 4.836 26.866 1.00 86.19 99 ILE A CA 1
ATOM 727 C C . ILE A 1 99 ? -6.906 4.208 26.122 1.00 86.19 99 ILE A C 1
ATOM 729 O O . ILE A 1 99 ? -7.125 3.572 25.092 1.00 86.19 99 ILE A O 1
ATOM 733 N N . LEU A 1 100 ? -5.685 4.325 26.649 1.00 83.88 100 LEU A N 1
ATOM 734 C CA . LEU A 1 100 ? -4.529 3.657 26.067 1.00 83.88 100 LEU A CA 1
ATOM 735 C C . LEU A 1 100 ? -4.739 2.138 26.082 1.00 83.88 100 LEU A C 1
ATOM 737 O O . LEU A 1 100 ? -4.534 1.486 25.057 1.00 83.88 100 LEU A O 1
ATOM 741 N N . PHE A 1 101 ? -5.249 1.608 27.198 1.00 88.25 101 PHE A N 1
ATOM 742 C CA . PHE A 1 101 ? -5.534 0.184 27.368 1.00 88.25 101 PHE A CA 1
ATOM 743 C C . PHE A 1 101 ? -6.604 -0.329 26.396 1.00 88.25 101 PHE A C 1
ATOM 745 O O . PHE A 1 101 ? -6.482 -1.432 25.879 1.00 88.25 101 PHE A O 1
ATOM 752 N N . VAL A 1 102 ? -7.621 0.482 26.092 1.00 88.44 102 VAL A N 1
ATOM 753 C CA . VAL A 1 102 ? -8.701 0.119 25.156 1.00 88.44 102 VAL A CA 1
ATOM 754 C C . VAL A 1 102 ? -8.276 0.302 23.694 1.00 88.44 102 VAL A C 1
ATOM 756 O O . VAL A 1 102 ? -8.631 -0.491 22.824 1.00 88.44 102 VAL A O 1
ATOM 759 N N . SER A 1 103 ? -7.479 1.331 23.404 1.00 89.38 103 SER A N 1
ATOM 760 C CA . SER A 1 103 ? -7.087 1.681 22.036 1.00 89.38 103 SER A CA 1
ATOM 761 C C . SER A 1 103 ? -6.223 0.620 21.355 1.00 89.38 103 SER A C 1
ATOM 763 O O . SER A 1 103 ? -6.360 0.411 20.150 1.00 89.38 103 SER A O 1
ATOM 765 N N . LEU A 1 104 ? -5.351 -0.059 22.106 1.00 89.75 104 LEU A N 1
ATOM 766 C CA . LEU A 1 104 ? -4.442 -1.070 21.570 1.00 89.75 104 LEU A CA 1
ATOM 767 C C . LEU A 1 104 ? -5.205 -2.299 21.033 1.00 89.75 104 LEU A C 1
ATOM 769 O O . LEU A 1 104 ? -5.063 -2.577 19.839 1.00 89.75 104 LEU A O 1
ATOM 773 N N . PRO A 1 105 ? -6.068 -2.979 21.821 1.00 90.94 105 PRO A N 1
ATOM 774 C CA . PRO A 1 105 ? -6.902 -4.071 21.321 1.00 90.94 105 PRO A CA 1
ATOM 7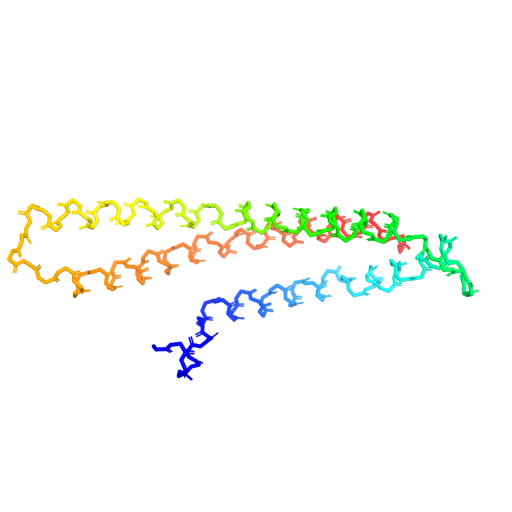75 C C . PRO A 1 105 ? -7.770 -3.677 20.127 1.00 90.94 105 PRO A C 1
ATOM 777 O O . PRO A 1 105 ? -7.857 -4.439 19.170 1.00 90.94 105 PRO A O 1
ATOM 780 N N . LEU A 1 106 ? -8.370 -2.479 20.136 1.00 93.12 106 LEU A N 1
ATOM 781 C CA . LEU A 1 106 ? -9.201 -2.026 19.016 1.00 93.12 106 LEU A CA 1
ATOM 782 C C . LEU A 1 106 ? -8.386 -1.821 17.734 1.00 93.12 106 LEU A C 1
ATOM 784 O O . LEU A 1 106 ? -8.830 -2.222 16.661 1.00 93.12 106 LEU A O 1
ATOM 788 N N . ARG A 1 107 ? -7.194 -1.220 17.827 1.00 90.81 107 ARG A N 1
ATOM 789 C CA . ARG A 1 107 ? -6.310 -1.018 16.666 1.00 90.81 107 ARG A CA 1
ATOM 790 C C . ARG A 1 107 ? -5.835 -2.345 16.084 1.00 90.81 107 ARG A C 1
ATOM 792 O O . ARG A 1 107 ? -5.853 -2.506 14.867 1.00 90.81 107 ARG A O 1
ATOM 799 N N . VAL A 1 108 ? -5.439 -3.288 16.940 1.00 89.44 108 VAL A N 1
ATOM 800 C CA . VAL A 1 108 ? -5.014 -4.629 16.512 1.00 89.44 108 VAL A CA 1
ATOM 801 C C . VAL A 1 108 ? -6.189 -5.394 15.905 1.00 89.44 108 VAL A C 1
ATOM 803 O O . VAL A 1 108 ? -6.057 -5.936 14.811 1.00 89.44 108 VAL A O 1
ATOM 806 N N . GLY A 1 109 ? -7.350 -5.386 16.565 1.00 92.56 109 GLY A N 1
ATOM 807 C CA . GLY A 1 109 ? -8.560 -6.052 16.084 1.00 92.56 109 GLY A CA 1
ATOM 808 C C . GLY A 1 109 ? -9.020 -5.519 14.729 1.00 92.56 109 GLY A C 1
ATOM 809 O O . GLY A 1 109 ? -9.277 -6.307 13.821 1.00 92.56 109 GLY A O 1
ATOM 810 N N . LEU A 1 110 ? -9.043 -4.194 14.553 1.00 92.62 110 LEU A N 1
ATOM 811 C CA . LEU A 1 110 ? -9.358 -3.579 13.264 1.00 92.62 110 LEU A CA 1
ATOM 812 C C . LEU A 1 110 ? -8.322 -3.952 12.197 1.00 92.62 110 LEU A C 1
ATOM 814 O O . LEU A 1 110 ? -8.702 -4.328 11.093 1.00 92.62 110 LEU A O 1
ATOM 818 N N . GLY A 1 111 ? -7.027 -3.899 12.522 1.00 89.44 111 GLY A N 1
ATOM 819 C CA . GLY A 1 111 ? -5.957 -4.273 11.594 1.00 89.44 111 GLY A CA 1
ATOM 820 C C . GLY A 1 111 ? -6.067 -5.721 11.107 1.00 89.44 111 GLY A C 1
ATOM 821 O O . GLY A 1 111 ? -5.965 -5.972 9.907 1.00 89.44 111 GLY A O 1
ATOM 822 N N . LEU A 1 112 ? -6.342 -6.662 12.014 1.00 88.75 112 LEU A N 1
ATOM 823 C CA . LEU A 1 112 ? -6.553 -8.073 11.678 1.00 88.75 112 LEU A CA 1
ATOM 824 C C . LEU A 1 112 ? -7.825 -8.288 10.853 1.00 88.75 112 LEU A C 1
ATOM 826 O O . LEU A 1 112 ? -7.799 -9.036 9.877 1.00 88.75 112 LEU A O 1
ATOM 830 N N . LEU A 1 113 ? -8.919 -7.609 11.202 1.00 91.00 113 LEU A N 1
ATOM 831 C CA . LEU A 1 113 ? -10.168 -7.673 10.445 1.00 91.00 113 LEU A CA 1
ATOM 832 C C . LEU A 1 113 ? -9.972 -7.165 9.013 1.00 91.00 113 LEU A C 1
ATOM 834 O O . LEU A 1 113 ? -10.419 -7.804 8.063 1.00 91.00 113 LEU A O 1
ATOM 838 N N . MET A 1 114 ? -9.244 -6.061 8.837 1.00 87.94 114 MET A N 1
ATOM 839 C CA . MET A 1 114 ? -8.916 -5.552 7.507 1.00 87.94 114 MET A CA 1
ATOM 840 C C . MET A 1 114 ? -8.002 -6.500 6.729 1.00 87.94 114 MET A C 1
ATOM 842 O O . MET A 1 114 ? -8.242 -6.715 5.545 1.00 87.94 114 MET A O 1
ATOM 846 N N . ALA A 1 115 ? -7.006 -7.109 7.377 1.00 85.06 115 ALA A N 1
ATOM 847 C CA . ALA A 1 115 ? -6.155 -8.113 6.740 1.00 85.06 115 ALA A CA 1
ATOM 848 C C . ALA A 1 115 ? -6.968 -9.327 6.257 1.00 85.06 115 ALA A C 1
ATOM 850 O O . ALA A 1 115 ? -6.777 -9.783 5.131 1.00 85.06 115 ALA A O 1
ATOM 851 N N . ALA A 1 116 ? -7.922 -9.806 7.062 1.00 86.44 116 ALA A N 1
ATOM 852 C CA . ALA A 1 116 ? -8.812 -10.903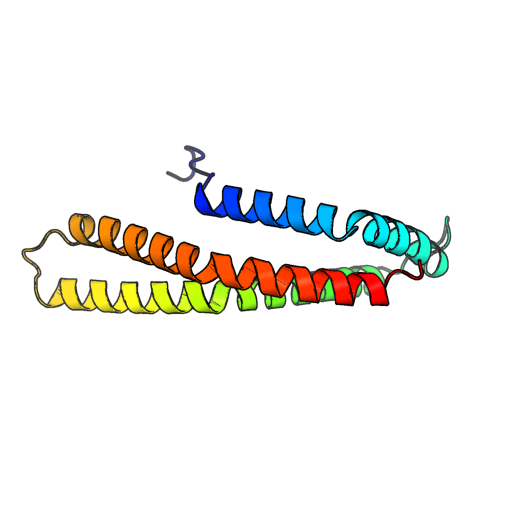 6.685 1.00 86.44 116 ALA A CA 1
ATOM 853 C C . ALA A 1 116 ? -9.694 -10.553 5.473 1.00 86.44 116 ALA A C 1
ATOM 855 O O . ALA A 1 116 ? -9.858 -11.377 4.577 1.00 86.44 116 ALA A O 1
ATOM 856 N N . ILE A 1 117 ? -10.209 -9.320 5.407 1.00 86.12 117 ILE A N 1
ATOM 857 C CA . ILE A 1 117 ? -10.969 -8.818 4.247 1.00 86.12 117 ILE A CA 1
ATOM 858 C C . ILE A 1 117 ? -10.078 -8.705 3.000 1.00 86.12 117 ILE A C 1
ATOM 860 O O . ILE A 1 117 ? -10.554 -8.895 1.882 1.00 86.12 117 ILE A O 1
ATOM 864 N N . PHE A 1 118 ? -8.786 -8.425 3.172 1.00 81.81 118 PHE A N 1
ATOM 865 C CA . PHE A 1 118 ? -7.844 -8.263 2.065 1.00 81.81 118 PHE A CA 1
ATOM 866 C C . PHE A 1 118 ? -7.439 -9.593 1.408 1.00 81.81 118 PHE A C 1
ATOM 868 O O . PHE A 1 118 ? -7.121 -9.616 0.222 1.00 81.81 118 PHE A O 1
ATOM 875 N N . LEU A 1 119 ? -7.482 -10.714 2.135 1.00 80.25 119 LEU A N 1
ATOM 876 C CA . LEU A 1 119 ? -7.112 -12.035 1.603 1.00 80.25 119 LEU A CA 1
ATOM 877 C C . LEU A 1 119 ? -7.846 -12.434 0.305 1.00 80.25 119 LEU A C 1
ATOM 879 O O . LEU A 1 119 ? -7.166 -12.781 -0.661 1.00 80.25 119 LEU A O 1
ATOM 883 N N . PRO A 1 120 ? -9.190 -12.382 0.209 1.00 79.94 120 PRO A N 1
ATOM 884 C CA . PRO A 1 120 ? -9.883 -12.700 -1.041 1.00 79.94 120 PRO A CA 1
ATOM 885 C C . PRO A 1 120 ? -9.572 -11.705 -2.168 1.00 79.94 120 PRO A C 1
ATOM 887 O O . PRO A 1 120 ? -9.520 -12.107 -3.330 1.00 79.94 120 PRO A O 1
ATOM 890 N N . PHE A 1 121 ? -9.304 -10.436 -1.836 1.00 79.56 121 PHE A N 1
ATOM 891 C CA . PHE A 1 121 ? -8.909 -9.420 -2.816 1.00 79.56 121 PHE A CA 1
ATOM 892 C C . PHE A 1 121 ? -7.561 -9.742 -3.476 1.00 79.56 121 PHE A C 1
ATOM 894 O O . PHE A 1 121 ? -7.373 -9.465 -4.660 1.00 79.56 121 PHE A O 1
ATOM 901 N N . ILE A 1 122 ? -6.638 -10.380 -2.748 1.00 77.19 122 ILE A N 1
ATOM 902 C CA . ILE A 1 122 ? -5.357 -10.821 -3.312 1.00 77.19 122 ILE A CA 1
ATOM 903 C C . ILE A 1 122 ? -5.592 -11.792 -4.472 1.00 77.19 122 ILE A C 1
ATOM 905 O O . ILE A 1 122 ? -4.991 -11.620 -5.524 1.00 77.19 122 ILE A O 1
ATOM 909 N N . ASN A 1 123 ? -6.493 -12.767 -4.337 1.00 76.25 123 ASN A N 1
ATOM 910 C CA . ASN A 1 123 ? -6.729 -13.747 -5.400 1.00 76.25 123 ASN A CA 1
ATOM 911 C C . ASN A 1 123 ? -7.250 -13.095 -6.695 1.00 76.25 123 ASN A C 1
ATOM 913 O O . ASN A 1 123 ? -6.747 -13.382 -7.781 1.00 76.25 123 ASN A O 1
ATOM 917 N N . SER A 1 124 ? -8.214 -12.173 -6.586 1.00 81.25 124 SER A N 1
ATOM 918 C CA . SER A 1 124 ? -8.699 -11.412 -7.746 1.00 81.25 124 SER A CA 1
ATOM 919 C C . SER A 1 124 ? -7.613 -10.519 -8.343 1.00 81.25 124 SER A C 1
ATOM 921 O O . SER A 1 124 ? -7.447 -10.486 -9.560 1.00 81.25 124 SER A O 1
ATOM 923 N N . PHE A 1 125 ? -6.832 -9.848 -7.492 1.00 80.38 125 PHE A N 1
ATOM 924 C CA . PHE A 1 125 ? -5.733 -8.993 -7.930 1.00 80.38 125 PHE A CA 1
ATOM 925 C C . PHE A 1 125 ? -4.679 -9.785 -8.707 1.00 80.38 125 PHE A C 1
ATOM 927 O O . PHE A 1 125 ? -4.178 -9.307 -9.717 1.00 80.38 125 PHE A O 1
ATOM 934 N N . VAL A 1 126 ? -4.366 -11.008 -8.279 1.00 76.69 126 VAL A N 1
ATOM 935 C CA . VAL A 1 126 ? -3.403 -11.880 -8.964 1.00 76.69 126 VAL A CA 1
ATOM 936 C C . VAL A 1 126 ? -3.883 -12.270 -10.351 1.00 76.69 126 VAL A C 1
ATOM 938 O O . VAL A 1 126 ? -3.094 -12.214 -11.290 1.00 76.69 126 VAL A O 1
ATOM 941 N N . ALA A 1 127 ? -5.156 -12.642 -10.492 1.00 80.62 127 ALA A N 1
ATOM 942 C CA . ALA A 1 127 ? -5.719 -13.007 -11.788 1.00 80.62 127 ALA A CA 1
ATOM 943 C C . ALA A 1 127 ? -5.673 -11.828 -12.774 1.00 80.62 127 ALA A C 1
ATOM 945 O O . ALA A 1 127 ? -5.213 -11.985 -13.904 1.00 80.62 127 ALA A O 1
ATOM 946 N N . GLU A 1 128 ? -6.079 -10.635 -12.330 1.00 83.38 128 GLU A N 1
ATOM 947 C CA . GLU A 1 128 ? -6.014 -9.416 -13.146 1.00 83.38 128 GLU A CA 1
ATOM 948 C C . GLU A 1 128 ? -4.575 -9.003 -13.461 1.00 83.38 128 GLU A C 1
ATOM 950 O O . GLU A 1 128 ? -4.264 -8.640 -14.596 1.00 83.38 128 GLU A O 1
ATOM 955 N N . PHE A 1 129 ? -3.681 -9.076 -12.474 1.00 80.06 129 PHE A N 1
ATOM 956 C CA . PHE A 1 129 ? -2.275 -8.742 -12.652 1.00 80.06 129 PHE A CA 1
ATOM 957 C C . PHE A 1 129 ? -1.608 -9.690 -13.649 1.00 80.06 129 PHE A C 1
ATOM 959 O O . PHE A 1 129 ? -0.903 -9.227 -14.538 1.00 80.06 129 PHE A O 1
ATOM 966 N N . ALA A 1 130 ? -1.871 -10.995 -13.560 1.00 78.88 130 ALA A N 1
ATOM 967 C CA . ALA A 1 130 ? -1.353 -11.983 -14.501 1.00 78.88 130 ALA A CA 1
ATOM 968 C C . ALA A 1 130 ? -1.878 -11.762 -15.931 1.00 78.88 130 ALA A C 1
ATOM 970 O O . ALA A 1 130 ? -1.091 -11.811 -16.875 1.00 78.88 130 ALA A O 1
ATOM 971 N N . ASP A 1 131 ? -3.169 -11.458 -16.103 1.00 84.12 131 ASP A N 1
ATOM 972 C CA . ASP A 1 131 ? -3.750 -11.134 -17.417 1.00 84.12 131 ASP A CA 1
ATOM 973 C C . ASP A 1 131 ? -3.142 -9.850 -18.009 1.00 84.12 131 ASP A C 1
ATOM 975 O O . ASP A 1 131 ? -2.749 -9.802 -19.177 1.00 84.12 131 ASP A O 1
ATOM 979 N N . TRP A 1 132 ? -2.989 -8.809 -17.188 1.00 81.12 132 TRP A N 1
ATOM 980 C CA . TRP A 1 132 ? -2.338 -7.565 -17.595 1.00 81.12 132 TRP A CA 1
ATOM 981 C C . TRP A 1 132 ? -0.870 -7.781 -17.984 1.00 81.12 132 TRP A C 1
ATOM 983 O O . TRP A 1 132 ? -0.415 -7.270 -19.009 1.00 81.12 132 TRP A O 1
ATOM 993 N N . MET A 1 133 ? -0.145 -8.585 -17.206 1.00 76.69 133 MET A N 1
ATOM 994 C CA . MET A 1 133 ? 1.237 -8.977 -17.478 1.00 76.69 133 MET A CA 1
ATOM 995 C C . MET A 1 133 ? 1.363 -9.766 -18.787 1.00 76.69 133 MET A C 1
ATOM 997 O O . MET A 1 133 ? 2.258 -9.475 -19.581 1.00 76.69 133 MET A O 1
ATOM 1001 N N . GLY A 1 134 ? 0.446 -10.702 -19.050 1.00 78.00 134 GLY A N 1
ATOM 1002 C CA . GLY A 1 134 ? 0.394 -11.466 -20.300 1.00 78.00 134 GLY A CA 1
ATOM 1003 C C . GLY A 1 134 ? 0.133 -10.598 -21.534 1.00 78.00 134 GLY A C 1
ATOM 1004 O O . GLY A 1 134 ? 0.640 -10.890 -22.609 1.00 78.00 134 GLY A O 1
ATOM 1005 N N . LYS A 1 135 ? -0.589 -9.480 -21.390 1.00 81.38 135 LYS A N 1
ATOM 1006 C CA . LYS A 1 135 ? -0.781 -8.504 -22.481 1.00 81.38 135 LYS A CA 1
ATOM 1007 C C . LYS A 1 135 ? 0.463 -7.660 -22.765 1.00 81.38 135 LYS A C 1
ATOM 1009 O O . LYS A 1 135 ? 0.635 -7.186 -23.886 1.00 81.38 135 LYS A O 1
ATOM 1014 N N . LEU A 1 136 ? 1.299 -7.416 -21.755 1.00 77.25 136 LEU A N 1
ATOM 1015 C CA . LEU A 1 136 ? 2.503 -6.584 -21.876 1.00 77.25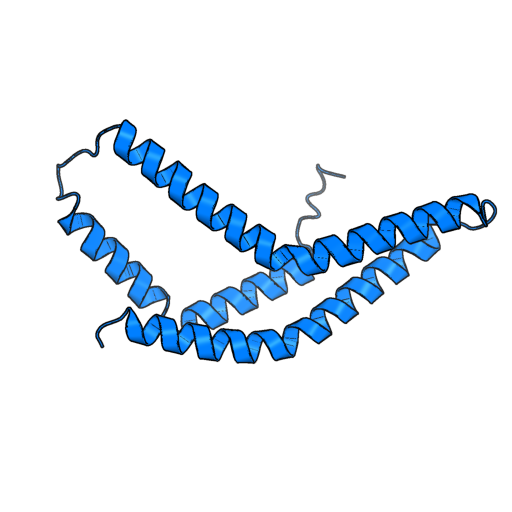 136 LEU A CA 1
ATOM 1016 C C . LEU A 1 136 ? 3.736 -7.354 -22.335 1.00 77.25 136 LEU A C 1
ATOM 1018 O O . LEU A 1 136 ? 4.631 -6.767 -22.948 1.00 77.25 136 LEU A O 1
ATOM 1022 N N . LEU A 1 137 ? 3.796 -8.641 -22.009 1.00 70.06 137 LEU A N 1
ATOM 1023 C CA . LEU A 1 137 ? 4.842 -9.547 -22.443 1.00 70.06 137 LEU A CA 1
ATOM 1024 C C . LEU A 1 137 ? 4.376 -10.255 -23.720 1.00 70.06 137 LEU A C 1
ATOM 1026 O O . LEU A 1 137 ? 3.507 -11.116 -23.631 1.00 70.06 137 LEU A O 1
ATOM 1030 N N . PRO A 1 138 ? 4.931 -9.936 -24.903 1.00 61.12 138 PRO A N 1
ATOM 1031 C CA . PRO A 1 138 ? 4.750 -10.782 -26.073 1.00 61.12 138 PRO A CA 1
ATOM 1032 C C . PRO A 1 138 ? 5.553 -12.071 -25.844 1.00 61.12 138 PRO A C 1
ATOM 1034 O O . PRO A 1 138 ? 6.733 -12.136 -26.189 1.00 61.12 138 PRO A O 1
ATOM 1037 N N . LEU A 1 139 ? 4.945 -13.051 -25.178 1.00 54.97 139 LEU A N 1
ATOM 1038 C CA . LEU A 1 139 ? 5.389 -14.445 -25.181 1.00 54.97 139 LEU A CA 1
ATOM 1039 C C . LEU A 1 139 ? 4.557 -15.221 -26.200 1.00 54.97 139 LEU A C 1
ATOM 1041 O O . LEU A 1 139 ? 3.319 -15.037 -26.200 1.00 54.97 139 LEU A O 1
#

Foldseek 3Di:
DVVVCPPDPVVVVVVVVLVVVLCVVLVVVVVVVVVVVVVCVVAPPPRDDDPVVVVVVVVVVVVVVVVVVCVVCVVVVVVVVVLVVVLVVVCVVCVVDPSVVVSVVVNVVSVVVVVVVCVVVSVVVSVVSSVVSPVSDPD